Protein AF-A0AAP8HU81-F1 (afdb_monomer)

pLDDT: mean 92.96, std 4.16, range [72.44, 98.19]

Radius of gyration: 18.76 Å; Cα contacts (8 Å, |Δi|>4): 95; chains: 1; bounding box: 35×35×50 Å

Sequence (119 aa):
KLKQPLGQTVIVENRAGAGGNIGSEYVAAAKPDGYTILFGTSGPLAINVSLYKNQGYNPETSFAPIIRIGHLPNILVVNPSVPANNAQELIAYAKKNPDKLSYASSGNGASSHLAGILF

InterPro domains:
  IPR005064 Bordetella uptake gene [PF03401] (3-115)
  IPR005064 Bordetella uptake gene [PTHR42928] (2-119)
  IPR042100 Bordetella uptake gene, domain 1 [G3DSA:3.40.190.150] (2-72)

Structure (mmCIF, N/CA/C/O backbone):
data_AF-A0AAP8HU81-F1
#
_entry.id   AF-A0AAP8HU81-F1
#
loop_
_atom_site.group_PDB
_atom_site.id
_atom_site.type_symbol
_atom_site.label_atom_id
_atom_site.label_alt_id
_atom_site.label_comp_id
_atom_site.label_asym_id
_atom_site.label_entity_id
_atom_site.label_seq_id
_atom_site.pdbx_PDB_ins_code
_atom_site.Cartn_x
_atom_site.Cartn_y
_atom_site.Cartn_z
_atom_site.occupancy
_atom_site.B_iso_or_equiv
_atom_site.auth_seq_id
_atom_site.auth_comp_id
_atom_site.auth_asym_id
_atom_site.auth_atom_id
_atom_site.pdbx_PDB_model_num
ATOM 1 N N . LYS A 1 1 ? -0.857 -18.032 14.764 1.00 72.44 1 LYS A N 1
ATOM 2 C CA . LYS A 1 1 ? -2.340 -18.100 14.861 1.00 72.44 1 LYS A CA 1
ATOM 3 C C . LYS A 1 1 ? -2.781 -17.197 16.013 1.00 72.44 1 LYS A C 1
ATOM 5 O O . LYS A 1 1 ? -2.247 -17.387 17.092 1.00 72.44 1 LYS A O 1
ATOM 10 N N . LEU A 1 2 ? -3.695 -16.238 15.805 1.00 88.75 2 LEU A N 1
ATOM 11 C CA . LEU A 1 2 ? -4.091 -15.261 16.845 1.00 88.75 2 LEU A CA 1
ATOM 12 C C . LEU A 1 2 ? -5.170 -15.775 17.814 1.00 88.75 2 LEU A C 1
ATOM 14 O O . LEU A 1 2 ? -5.198 -15.370 18.968 1.00 88.75 2 LEU A O 1
ATOM 18 N N . LYS A 1 3 ? -6.015 -16.719 17.380 1.00 90.12 3 LYS A N 1
ATOM 19 C CA . LYS A 1 3 ? -7.121 -17.238 18.200 1.00 90.12 3 LYS A CA 1
ATOM 20 C C . LYS A 1 3 ? -6.678 -17.877 19.519 1.00 90.12 3 LYS A C 1
ATOM 22 O O . LYS A 1 3 ? -7.299 -17.656 20.545 1.00 90.12 3 LYS A O 1
ATOM 27 N N . GLN A 1 4 ? -5.622 -18.688 19.482 1.00 89.00 4 GLN A N 1
ATOM 28 C CA . GLN A 1 4 ? -5.105 -19.376 20.669 1.00 89.00 4 GLN A CA 1
ATOM 29 C C . GLN A 1 4 ? -4.581 -18.404 21.740 1.00 89.00 4 GLN A C 1
ATOM 31 O O . GLN A 1 4 ? -5.036 -18.518 22.871 1.00 89.00 4 GLN A O 1
ATOM 36 N N . PRO A 1 5 ? -3.691 -17.441 21.423 1.00 91.88 5 PRO A N 1
ATOM 37 C CA . PRO A 1 5 ? -3.196 -16.505 22.431 1.00 91.88 5 PRO A CA 1
ATOM 38 C C . PRO A 1 5 ? -4.249 -15.496 22.913 1.00 91.88 5 PRO A C 1
ATOM 40 O O . PRO A 1 5 ? -4.165 -15.055 24.050 1.00 91.88 5 PRO A O 1
ATOM 43 N N . LEU A 1 6 ? -5.235 -15.134 22.083 1.00 93.06 6 LEU A N 1
ATOM 44 C CA . LEU A 1 6 ? -6.265 -14.153 22.454 1.00 93.0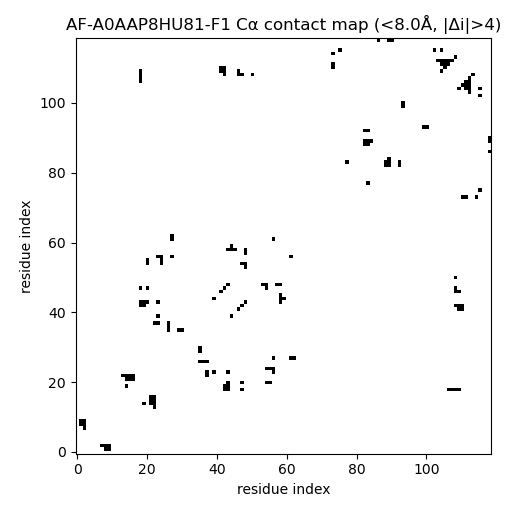6 6 LEU A CA 1
ATOM 45 C C . LEU A 1 6 ? -7.517 -14.777 23.087 1.00 93.06 6 LEU A C 1
ATOM 47 O O . LEU A 1 6 ? -8.366 -14.053 23.595 1.00 93.06 6 LEU A O 1
ATOM 51 N N . GLY A 1 7 ? -7.696 -16.098 22.990 1.00 94.44 7 GLY A N 1
ATOM 52 C CA . GLY A 1 7 ? -8.927 -16.780 23.409 1.00 94.44 7 GLY A CA 1
ATOM 53 C C . GLY A 1 7 ? -10.177 -16.392 22.601 1.00 94.44 7 GLY A C 1
ATOM 54 O O . GLY A 1 7 ? -11.269 -16.864 22.901 1.00 94.44 7 GLY A O 1
ATOM 55 N N . GLN A 1 8 ? -10.029 -15.557 21.569 1.00 94.25 8 GLN A N 1
ATOM 56 C CA . GLN A 1 8 ? -11.108 -14.978 20.770 1.00 94.25 8 GLN A CA 1
ATOM 57 C C . GLN A 1 8 ? -10.860 -15.195 19.277 1.00 94.25 8 GLN A C 1
ATOM 59 O O . GLN A 1 8 ? -9.720 -15.282 18.816 1.00 94.25 8 GLN A O 1
ATOM 64 N N . THR A 1 9 ? -11.932 -15.297 18.494 1.00 95.31 9 THR A N 1
ATOM 65 C CA . THR A 1 9 ? -11.809 -15.397 17.034 1.00 95.31 9 THR A CA 1
ATOM 66 C C . THR A 1 9 ? -11.435 -14.035 16.459 1.00 95.31 9 THR A C 1
ATOM 68 O O . THR A 1 9 ? -12.121 -13.052 16.701 1.00 95.31 9 THR A O 1
ATOM 71 N N . VAL A 1 10 ? -10.374 -13.995 15.652 1.00 95.75 10 VAL A N 1
ATOM 72 C CA . VAL A 1 10 ? -10.021 -12.823 14.843 1.00 95.75 10 VAL A CA 1
ATOM 73 C C . VAL A 1 10 ? -10.565 -13.043 13.437 1.00 95.75 10 VAL A C 1
ATOM 75 O O . VAL A 1 10 ? -10.173 -14.006 12.774 1.00 95.75 10 VAL A O 1
ATOM 78 N N . ILE A 1 11 ? -11.481 -12.178 13.006 1.00 96.25 11 ILE A N 1
ATOM 79 C CA . ILE A 1 11 ? -12.083 -12.212 11.670 1.00 96.25 11 ILE A CA 1
ATOM 80 C C . ILE A 1 11 ? -11.324 -11.230 10.780 1.00 96.25 11 ILE A C 1
ATOM 82 O O . ILE A 1 11 ? -11.082 -10.092 11.172 1.00 96.25 11 ILE A O 1
ATOM 86 N N . VAL A 1 12 ? -10.944 -11.679 9.584 1.00 96.62 12 VAL A N 1
ATOM 87 C CA . VAL A 1 12 ? -10.352 -10.810 8.564 1.00 96.62 12 VAL A CA 1
ATOM 88 C C . VAL A 1 12 ? -11.468 -10.311 7.660 1.00 96.62 12 VAL A C 1
ATOM 90 O O . VAL A 1 12 ? -12.147 -11.112 7.023 1.00 96.62 12 VAL A O 1
ATOM 93 N N . GLU A 1 13 ? -11.640 -8.994 7.600 1.00 97.75 13 GLU A N 1
ATOM 94 C CA . GLU A 1 13 ? -12.560 -8.338 6.675 1.00 97.75 13 GLU A CA 1
ATOM 95 C C . GLU A 1 13 ? -11.766 -7.515 5.652 1.00 97.75 13 GLU A C 1
ATOM 97 O O . GLU A 1 13 ? -11.065 -6.563 5.998 1.00 97.75 13 GLU A O 1
ATOM 102 N N . ASN A 1 14 ? -11.867 -7.876 4.373 1.00 97.06 14 ASN A N 1
ATOM 103 C CA . ASN A 1 14 ? -11.201 -7.154 3.293 1.00 97.06 14 ASN A CA 1
ATOM 104 C C . ASN A 1 14 ? -12.080 -5.995 2.795 1.00 97.06 14 ASN A C 1
ATOM 106 O O . ASN A 1 14 ? -13.015 -6.203 2.027 1.00 97.06 14 ASN A O 1
ATOM 110 N N . ARG A 1 15 ? -11.741 -4.762 3.188 1.00 96.44 15 ARG A N 1
ATOM 111 C CA . ARG A 1 15 ? -12.388 -3.523 2.713 1.00 96.44 15 ARG A CA 1
ATOM 112 C C . ARG A 1 15 ? -11.495 -2.802 1.697 1.00 96.44 15 ARG A C 1
ATOM 114 O O . ARG A 1 15 ? -10.623 -2.021 2.070 1.00 96.44 15 ARG A O 1
ATOM 121 N N . ALA A 1 16 ? -11.671 -3.112 0.413 1.00 92.81 16 ALA A N 1
ATOM 122 C CA . ALA A 1 16 ? -10.835 -2.592 -0.673 1.00 92.81 16 ALA A CA 1
ATOM 123 C C . ALA A 1 16 ? -11.314 -1.230 -1.218 1.00 92.81 16 ALA A C 1
ATOM 125 O O . ALA A 1 16 ? -12.477 -0.867 -1.076 1.00 92.81 16 ALA A O 1
ATOM 126 N N . GLY A 1 17 ? -10.415 -0.515 -1.907 1.00 91.50 17 GLY A N 1
ATOM 127 C CA . GLY A 1 17 ? -10.718 0.710 -2.660 1.00 91.50 17 GLY A CA 1
ATOM 128 C C . GLY A 1 17 ? -9.900 1.932 -2.227 1.00 91.50 17 GLY A C 1
ATOM 129 O O . GLY A 1 17 ? -9.339 1.964 -1.133 1.00 91.50 17 GLY A O 1
ATOM 130 N N . ALA A 1 18 ? -9.796 2.920 -3.125 1.00 92.12 18 ALA A N 1
ATOM 131 C CA . ALA A 1 18 ? -9.089 4.195 -2.923 1.00 92.12 18 ALA A CA 1
ATOM 132 C C . ALA A 1 18 ? -7.673 4.051 -2.320 1.00 92.12 18 ALA A C 1
ATOM 134 O O . ALA A 1 18 ? -7.338 4.697 -1.330 1.00 92.12 18 ALA A O 1
ATOM 135 N N . GLY A 1 19 ? -6.856 3.135 -2.853 1.00 88.62 19 GLY A N 1
ATOM 136 C CA . GLY A 1 19 ? -5.498 2.898 -2.341 1.00 88.62 19 GLY A CA 1
ATOM 137 C C . GLY A 1 19 ? -5.450 2.414 -0.883 1.00 88.62 19 GLY A C 1
ATOM 138 O O . GLY A 1 19 ? -4.440 2.614 -0.213 1.00 88.62 19 GLY A O 1
ATOM 139 N N . GLY A 1 20 ? -6.542 1.823 -0.383 1.00 92.44 20 GLY A N 1
ATOM 140 C CA . GLY A 1 20 ? -6.704 1.365 0.998 1.00 92.44 20 GLY A CA 1
ATOM 141 C C . GLY A 1 20 ? -7.386 2.372 1.930 1.00 92.44 20 GLY A C 1
ATOM 142 O O . GLY A 1 20 ? -7.658 2.025 3.077 1.00 92.44 20 GLY A O 1
ATOM 143 N N . ASN A 1 21 ? -7.715 3.581 1.457 1.00 94.50 21 ASN A N 1
ATOM 144 C CA . ASN A 1 21 ? -8.318 4.615 2.304 1.00 94.50 21 ASN A CA 1
ATOM 145 C C . ASN A 1 21 ? -9.680 4.210 2.874 1.00 94.50 21 ASN A C 1
ATOM 147 O O . ASN A 1 21 ? -9.927 4.492 4.036 1.00 94.50 21 ASN A O 1
ATOM 151 N N . ILE A 1 22 ? -10.516 3.487 2.119 1.00 95.88 22 ILE A N 1
ATOM 152 C CA . ILE A 1 22 ? -11.846 3.053 2.593 1.00 95.88 22 ILE A CA 1
ATOM 153 C C . ILE A 1 22 ? -11.730 2.182 3.854 1.00 95.88 22 ILE A C 1
ATOM 155 O O . ILE A 1 22 ? -12.469 2.365 4.819 1.00 95.88 22 ILE A O 1
ATOM 159 N N . GLY A 1 23 ? -10.791 1.231 3.860 1.00 96.88 23 GLY A N 1
ATOM 160 C CA . GLY A 1 23 ? -10.541 0.385 5.025 1.00 96.88 23 GLY A CA 1
ATOM 161 C C . GLY A 1 23 ? -9.961 1.175 6.198 1.00 96.88 23 GLY A C 1
ATOM 162 O O . GLY A 1 23 ? -10.395 0.992 7.331 1.00 96.88 23 GLY A O 1
ATOM 163 N N . SER A 1 24 ? -9.017 2.078 5.931 1.00 97.38 24 SER A N 1
ATOM 164 C CA . SER A 1 24 ? -8.396 2.906 6.968 1.00 97.38 24 SER A CA 1
ATOM 165 C C . SER A 1 24 ? -9.367 3.893 7.611 1.00 97.38 24 SER A C 1
ATOM 167 O O . SER A 1 24 ? -9.391 3.992 8.832 1.00 97.38 24 SER A O 1
ATOM 169 N N . GLU A 1 25 ? -10.194 4.579 6.821 1.00 97.69 25 GLU A N 1
ATOM 170 C CA . GLU A 1 25 ? -11.229 5.499 7.305 1.00 97.69 25 GLU A CA 1
ATOM 171 C C . GLU A 1 25 ? -12.250 4.766 8.181 1.00 97.69 25 GLU A C 1
ATOM 173 O O . GLU A 1 25 ? -12.577 5.228 9.273 1.00 97.69 25 GLU A O 1
ATOM 178 N N . TYR A 1 26 ? -12.680 3.572 7.759 1.00 98.19 26 TYR A N 1
ATOM 179 C CA . TYR A 1 26 ? -13.562 2.728 8.563 1.00 98.19 26 TYR A CA 1
ATOM 180 C C . TYR A 1 26 ? -12.964 2.409 9.942 1.00 98.19 26 TYR A C 1
ATOM 182 O O . TYR A 1 26 ? -13.659 2.520 10.951 1.00 98.19 26 TYR A O 1
ATOM 190 N N . VAL A 1 27 ? -11.678 2.038 10.007 1.00 98.19 27 VAL A N 1
ATOM 191 C CA . VAL A 1 27 ? -11.020 1.751 11.292 1.00 98.19 27 VAL A CA 1
ATOM 192 C C . VAL A 1 27 ? -10.790 3.027 12.105 1.00 98.19 27 VAL A C 1
ATOM 194 O O . VAL A 1 27 ? -10.963 3.001 13.319 1.00 98.19 27 VAL A O 1
ATOM 197 N N . ALA A 1 28 ? -10.450 4.146 11.461 1.00 98.00 28 ALA A N 1
ATOM 198 C CA . ALA A 1 28 ? -10.265 5.435 12.128 1.00 98.00 28 ALA A CA 1
ATOM 199 C C . ALA A 1 28 ? -11.553 5.935 12.807 1.00 98.00 28 ALA A C 1
ATOM 201 O O . ALA A 1 28 ? -11.488 6.586 13.847 1.00 98.00 28 ALA A O 1
ATOM 202 N N . ALA A 1 29 ? -12.718 5.615 12.236 1.00 97.44 29 ALA A N 1
ATOM 203 C CA . ALA A 1 29 ? -14.029 5.946 12.792 1.00 97.44 29 ALA A CA 1
ATOM 204 C C . ALA A 1 29 ? -14.560 4.911 13.807 1.00 97.44 29 ALA A C 1
ATOM 206 O O . ALA A 1 29 ? -15.625 5.115 14.395 1.00 97.44 29 ALA A O 1
ATOM 207 N N . ALA A 1 30 ? -13.863 3.788 14.007 1.00 98.19 30 ALA A N 1
ATOM 208 C CA . ALA A 1 30 ? -14.299 2.742 14.923 1.00 98.19 30 ALA A CA 1
ATOM 209 C C . ALA A 1 30 ? -14.161 3.171 16.392 1.00 98.19 30 ALA A C 1
ATOM 211 O O . ALA A 1 30 ? -13.401 4.073 16.748 1.00 98.19 30 ALA A O 1
ATOM 212 N N . LYS A 1 31 ? -14.886 2.484 17.282 1.00 98.00 31 LYS A N 1
ATOM 213 C CA . LYS A 1 31 ? -14.701 2.667 18.726 1.00 98.00 31 LYS A CA 1
ATOM 214 C C . LYS A 1 31 ? -13.265 2.266 19.106 1.00 98.00 31 LYS A C 1
ATOM 216 O O . LYS A 1 31 ? -12.818 1.200 18.684 1.00 98.00 31 LYS A O 1
ATOM 221 N N . PRO A 1 32 ? -12.551 3.053 19.931 1.00 96.81 32 PRO A N 1
ATOM 222 C CA . PRO A 1 32 ? -11.192 2.730 20.365 1.00 96.81 32 PRO A CA 1
ATOM 223 C C . PRO A 1 32 ? -11.193 1.683 21.498 1.00 96.81 32 PRO A C 1
ATOM 225 O O . PRO A 1 32 ? -10.621 1.899 22.562 1.00 96.81 32 PRO A O 1
ATOM 228 N N . ASP A 1 33 ? -11.874 0.554 21.290 1.00 96.94 33 ASP A N 1
ATOM 229 C CA . ASP A 1 33 ? -12.057 -0.531 22.269 1.00 96.94 33 ASP A CA 1
ATOM 230 C C . ASP A 1 33 ? -11.174 -1.765 21.995 1.00 96.94 33 ASP A C 1
ATOM 232 O O . ASP A 1 33 ? -11.213 -2.743 22.739 1.00 96.94 33 ASP A O 1
ATOM 236 N N . GLY A 1 34 ? -10.358 -1.714 20.937 1.00 94.94 34 GLY A N 1
ATOM 237 C CA . GLY A 1 34 ? -9.411 -2.767 20.564 1.00 94.94 34 GLY A CA 1
ATOM 238 C C . GLY A 1 34 ? -9.997 -3.910 19.729 1.00 94.94 34 GLY A C 1
ATOM 239 O O . GLY A 1 34 ? -9.241 -4.797 19.331 1.00 94.94 34 GLY A O 1
ATOM 240 N N . TYR A 1 35 ? -11.297 -3.899 19.411 1.00 96.50 35 TYR A N 1
ATOM 241 C CA . TYR A 1 35 ? -11.927 -4.956 18.602 1.00 96.50 35 TYR A CA 1
ATOM 242 C C . TYR A 1 35 ? -11.843 -4.717 17.093 1.00 96.50 35 TYR A C 1
ATOM 244 O O . TYR A 1 35 ? -12.046 -5.645 16.309 1.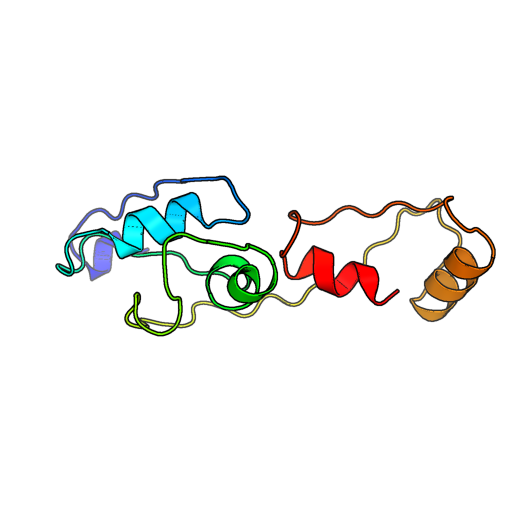00 96.50 35 TYR A O 1
ATOM 252 N N . THR A 1 36 ? -11.514 -3.493 16.678 1.00 97.75 36 THR A N 1
ATOM 253 C CA . THR A 1 36 ? -11.280 -3.143 15.274 1.00 97.75 36 THR A CA 1
ATOM 254 C C . THR A 1 36 ? -9.830 -2.716 15.100 1.00 97.75 36 THR A C 1
ATOM 256 O O . THR A 1 36 ? -9.387 -1.740 15.698 1.00 97.75 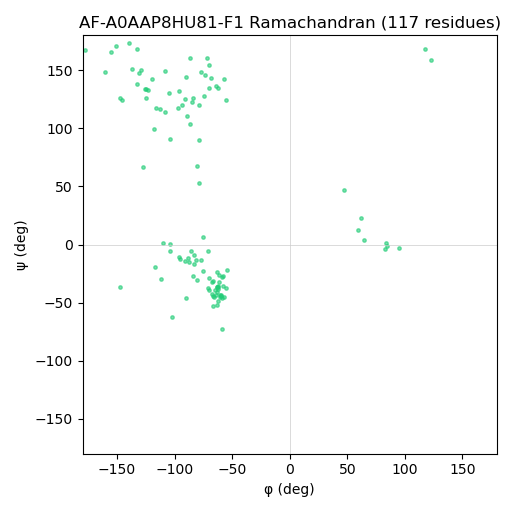36 THR A O 1
ATOM 259 N N . ILE A 1 37 ? -9.077 -3.462 14.290 1.00 96.62 37 ILE A N 1
ATOM 260 C CA . ILE A 1 37 ? -7.646 -3.233 14.069 1.00 96.62 37 ILE A CA 1
ATOM 261 C C . ILE A 1 37 ? -7.394 -3.095 12.571 1.00 96.62 37 ILE A C 1
ATOM 263 O O . ILE A 1 37 ? -7.864 -3.906 11.772 1.00 96.62 37 ILE A O 1
ATOM 267 N N . LEU A 1 38 ? -6.611 -2.086 12.196 1.00 97.56 38 LEU A N 1
ATOM 268 C CA . LEU A 1 38 ? -6.180 -1.882 10.821 1.00 97.56 38 LEU A CA 1
ATOM 269 C C . LEU A 1 38 ? -4.941 -2.730 10.522 1.00 97.56 38 LEU A C 1
ATOM 271 O O . LEU A 1 38 ? -3.907 -2.597 11.178 1.00 97.56 38 LEU A O 1
ATOM 275 N N . PHE A 1 39 ? -5.005 -3.534 9.461 1.00 95.38 39 PHE A N 1
ATOM 276 C CA . PHE A 1 39 ? -3.801 -4.064 8.826 1.00 95.38 39 PHE A CA 1
ATOM 277 C C . PHE A 1 39 ? -3.185 -2.971 7.941 1.00 95.38 39 PHE A C 1
ATOM 279 O O . PHE A 1 39 ? -3.543 -2.806 6.774 1.00 95.38 39 PHE A O 1
ATOM 286 N N . GLY A 1 40 ? -2.299 -2.172 8.533 1.00 92.62 40 GLY A N 1
ATOM 287 C CA . GLY A 1 40 ? -1.691 -1.018 7.878 1.00 92.62 40 GLY A CA 1
ATOM 288 C C . GLY A 1 40 ? -0.642 -1.383 6.824 1.00 92.62 40 GLY A C 1
ATOM 289 O O . GLY A 1 40 ? 0.124 -2.332 6.986 1.00 92.62 40 GLY A O 1
ATOM 290 N N . THR A 1 41 ? -0.565 -0.585 5.758 1.00 90.62 41 THR A N 1
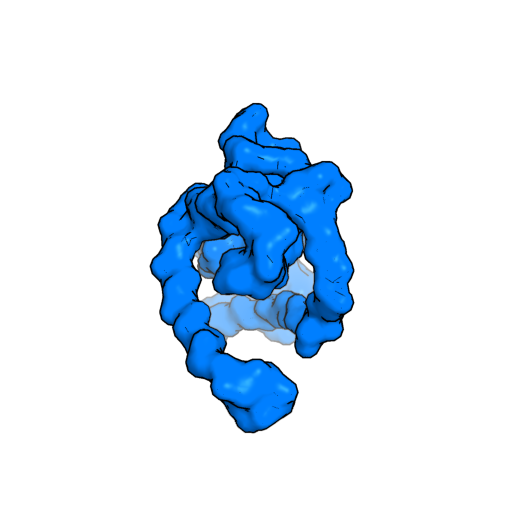ATOM 291 C CA . THR A 1 41 ? 0.496 -0.658 4.737 1.00 90.62 41 THR A CA 1
ATOM 292 C C . THR A 1 41 ? 1.042 0.741 4.440 1.00 90.62 41 THR A C 1
ATOM 294 O O . THR A 1 41 ? 0.451 1.740 4.852 1.00 90.62 41 THR A O 1
ATOM 297 N N . SER A 1 42 ? 2.165 0.836 3.718 1.00 90.00 42 SER A N 1
ATOM 298 C CA . SER A 1 42 ? 2.799 2.124 3.385 1.00 90.00 42 SER A CA 1
ATOM 299 C C . SER A 1 42 ? 1.892 3.076 2.600 1.00 90.00 42 SER A C 1
ATOM 301 O O . SER A 1 42 ? 2.050 4.284 2.730 1.00 90.00 42 SER A O 1
ATOM 303 N N . GLY A 1 43 ? 0.943 2.550 1.814 1.00 90.88 43 GLY A N 1
ATOM 304 C CA . GLY A 1 43 ? -0.019 3.362 1.063 1.00 90.88 43 GLY A CA 1
ATOM 305 C C . GLY A 1 43 ? -0.847 4.250 2.001 1.00 90.88 43 GLY A C 1
ATOM 306 O O . GLY A 1 43 ? -0.581 5.449 2.084 1.00 90.88 43 GLY A O 1
ATOM 307 N N . PRO A 1 44 ? -1.782 3.675 2.775 1.00 92.62 44 PRO A N 1
ATOM 308 C CA . PRO A 1 44 ? -2.621 4.429 3.702 1.00 92.62 44 PRO A CA 1
ATOM 309 C C . PRO A 1 44 ? -1.861 5.156 4.822 1.00 92.62 44 PRO A C 1
ATOM 311 O O . PRO A 1 44 ? -2.243 6.250 5.220 1.00 92.62 44 PRO A O 1
ATOM 314 N N . LEU A 1 45 ? -0.779 4.571 5.348 1.00 94.12 45 LEU A N 1
ATOM 315 C CA . LEU A 1 45 ? -0.115 5.123 6.537 1.00 94.12 45 LEU A CA 1
ATOM 316 C C . LEU A 1 45 ? 0.966 6.172 6.246 1.00 94.12 45 LEU A C 1
ATOM 318 O O . LEU A 1 45 ? 1.431 6.807 7.185 1.00 94.12 45 LEU A O 1
ATOM 322 N N . ALA A 1 46 ? 1.397 6.348 4.994 1.00 92.19 46 ALA A N 1
ATOM 323 C CA . ALA A 1 46 ? 2.486 7.281 4.685 1.00 92.19 46 ALA A CA 1
ATOM 324 C C . ALA A 1 46 ? 2.374 7.960 3.316 1.00 92.19 46 ALA A C 1
ATOM 326 O O . ALA A 1 46 ? 2.738 9.122 3.182 1.00 92.19 46 ALA A O 1
ATOM 327 N N . ILE A 1 47 ? 1.894 7.259 2.286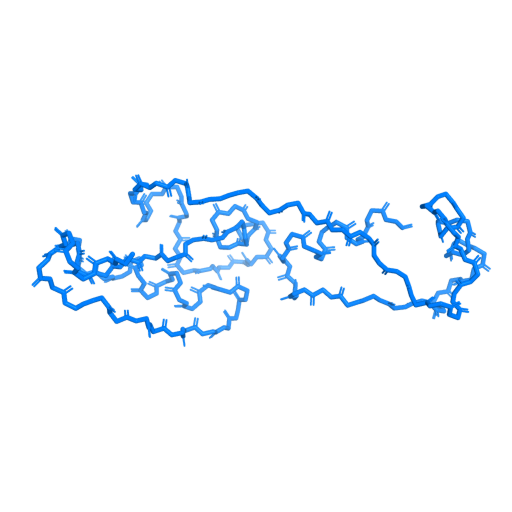 1.00 92.50 47 ILE A N 1
ATOM 328 C CA . ILE A 1 47 ? 1.935 7.771 0.910 1.00 92.50 47 ILE A CA 1
ATOM 329 C C . ILE A 1 47 ? 0.670 8.571 0.573 1.00 92.50 47 ILE A C 1
ATOM 331 O O . ILE A 1 47 ? 0.758 9.669 0.020 1.00 92.50 47 ILE A O 1
ATOM 335 N N . ASN A 1 48 ? -0.511 8.052 0.912 1.00 92.69 48 ASN A N 1
ATOM 336 C CA . ASN A 1 48 ? -1.789 8.587 0.436 1.00 92.69 48 ASN A CA 1
ATOM 337 C C . ASN A 1 48 ? -2.052 10.036 0.873 1.00 92.69 48 ASN A C 1
ATOM 339 O O . ASN A 1 48 ? -2.697 10.764 0.120 1.00 92.69 48 ASN A O 1
ATOM 343 N N . VAL A 1 49 ? -1.469 10.485 1.991 1.00 92.69 49 VAL A N 1
ATOM 344 C CA . VAL A 1 49 ? -1.539 11.882 2.461 1.00 92.69 49 VAL A CA 1
ATOM 345 C C . VAL A 1 49 ? -0.995 12.883 1.433 1.00 92.69 49 VAL A C 1
ATOM 347 O O . VAL A 1 49 ? -1.429 14.028 1.391 1.00 92.69 49 VAL A O 1
ATOM 350 N N . SER A 1 50 ? -0.074 12.442 0.571 1.00 91.00 50 SER A N 1
ATOM 351 C CA . SER A 1 50 ? 0.510 13.256 -0.504 1.00 91.00 50 SER A CA 1
ATOM 352 C C . SER A 1 50 ? -0.165 13.072 -1.868 1.00 91.00 50 SER A C 1
ATOM 354 O O . SER A 1 50 ? 0.100 13.843 -2.787 1.00 91.00 50 SER A O 1
ATOM 356 N N . LEU A 1 51 ? -1.033 12.066 -2.019 1.00 89.94 51 LEU A N 1
ATOM 357 C CA . LEU A 1 51 ? -1.640 11.702 -3.307 1.00 89.94 51 LEU A CA 1
ATOM 358 C C . LEU A 1 51 ? -3.144 11.968 -3.381 1.00 89.94 51 LEU A C 1
ATOM 360 O O . LEU A 1 51 ? -3.670 12.234 -4.461 1.00 89.94 51 LEU A O 1
ATOM 364 N N . TYR A 1 52 ? -3.849 11.891 -2.255 1.00 90.38 52 TYR A N 1
ATOM 365 C CA . TYR A 1 52 ? -5.286 12.126 -2.178 1.00 90.38 52 TYR A CA 1
ATOM 366 C C . TYR A 1 52 ? -5.547 13.487 -1.542 1.00 90.38 52 TYR A C 1
ATOM 368 O O . TYR A 1 52 ? -5.055 13.775 -0.457 1.00 90.38 52 TYR A O 1
ATOM 376 N N . LYS A 1 53 ? -6.387 14.311 -2.184 1.00 91.75 53 LYS A N 1
ATOM 377 C CA . LYS A 1 53 ? -6.808 15.612 -1.627 1.00 91.75 53 LYS A CA 1
ATOM 378 C C . LYS A 1 53 ? -7.480 15.472 -0.259 1.00 91.75 53 LYS A C 1
ATOM 380 O O . LYS A 1 53 ? -7.349 16.347 0.586 1.00 91.75 53 LYS A O 1
ATOM 385 N N . ASN A 1 54 ? -8.231 14.390 -0.075 1.00 90.38 54 ASN A N 1
ATOM 386 C CA . ASN A 1 54 ? -8.833 14.002 1.189 1.00 90.38 54 ASN A CA 1
ATOM 387 C C . ASN A 1 54 ? -8.882 12.472 1.245 1.00 90.38 54 ASN A C 1
ATOM 389 O O . ASN A 1 54 ? -9.403 11.842 0.325 1.00 90.38 54 ASN A O 1
ATOM 393 N N . GLN A 1 55 ? -8.327 11.893 2.305 1.00 91.25 55 GLN A N 1
ATOM 394 C CA . GLN A 1 55 ? -8.307 10.447 2.534 1.00 91.25 55 GLN A CA 1
ATOM 395 C C . GLN A 1 55 ? -9.211 9.997 3.691 1.00 91.25 55 GLN A C 1
ATOM 397 O O . GLN A 1 55 ? -9.240 8.808 3.980 1.00 91.25 55 GLN A O 1
ATOM 402 N N . GLY A 1 56 ? -9.930 10.919 4.346 1.00 94.88 56 GLY A N 1
ATOM 403 C CA . GLY A 1 56 ? -10.898 10.608 5.410 1.00 94.88 56 GLY A CA 1
ATOM 404 C C . GLY A 1 56 ? -10.302 10.400 6.809 1.00 94.88 56 GLY A C 1
ATOM 405 O O . GLY A 1 56 ? -11.040 10.226 7.770 1.00 94.88 56 GLY A O 1
ATOM 406 N N . TYR A 1 57 ? -8.976 10.440 6.958 1.00 96.81 57 TYR A N 1
ATOM 407 C CA . TYR A 1 57 ? -8.282 10.275 8.242 1.00 96.81 57 TYR A CA 1
ATOM 408 C C . TYR A 1 57 ? -6.903 10.952 8.227 1.00 96.81 57 TY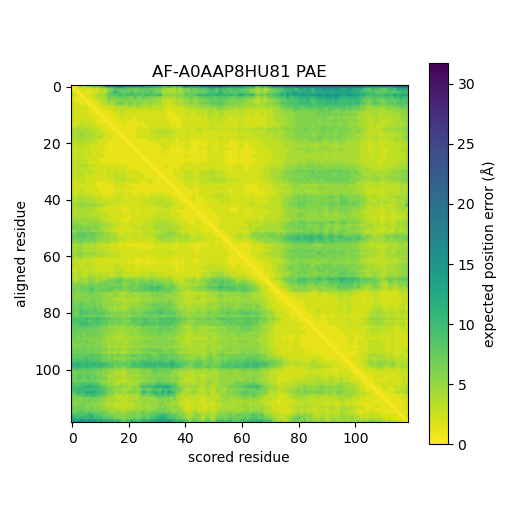R A C 1
ATOM 410 O O . TYR A 1 57 ? -6.356 11.277 7.165 1.00 96.81 57 TYR A O 1
ATOM 418 N N . ASN A 1 58 ? -6.317 11.131 9.412 1.00 96.12 58 ASN A N 1
ATOM 419 C CA . ASN A 1 58 ? -4.933 11.567 9.573 1.00 96.12 58 ASN A CA 1
ATOM 420 C C . ASN A 1 58 ? -4.090 10.375 10.069 1.00 96.12 58 ASN A C 1
ATOM 422 O O . ASN A 1 58 ? -4.303 9.917 11.188 1.00 96.12 58 ASN A O 1
ATOM 426 N N . PRO A 1 59 ? -3.132 9.851 9.283 1.00 94.94 59 PRO A N 1
ATOM 427 C CA . PRO A 1 59 ? -2.389 8.647 9.653 1.00 94.94 59 PRO A CA 1
ATOM 428 C C . PRO A 1 59 ? -1.541 8.811 10.921 1.00 94.94 59 PRO A C 1
ATOM 430 O O . PRO A 1 59 ? -1.263 7.810 11.576 1.00 94.94 59 PRO A O 1
ATOM 433 N N . GLU A 1 60 ? -1.156 10.038 11.286 1.00 94.12 60 GLU A N 1
ATOM 434 C CA . GLU A 1 60 ? -0.348 10.315 12.479 1.00 94.12 60 GLU A CA 1
ATOM 435 C C . GLU A 1 60 ? -1.180 10.349 13.765 1.00 94.12 60 GLU A C 1
ATOM 437 O O . GLU A 1 60 ? -0.673 10.009 14.831 1.00 94.12 60 GLU A O 1
ATOM 442 N N . THR A 1 61 ? -2.452 10.756 13.683 1.00 96.19 61 THR A N 1
ATOM 443 C CA . THR A 1 61 ? -3.291 10.989 14.873 1.00 96.19 61 THR A CA 1
ATOM 444 C C . THR A 1 61 ? -4.508 10.074 14.974 1.00 96.19 61 THR A C 1
ATOM 446 O O . THR A 1 61 ? -5.045 9.905 16.066 1.00 96.19 61 THR A O 1
ATOM 449 N N . SER A 1 62 ? -4.947 9.455 13.876 1.00 97.25 62 SER A N 1
ATOM 450 C CA . SER A 1 62 ? -6.114 8.563 13.853 1.00 97.25 62 SER A CA 1
ATOM 451 C C . SER A 1 62 ? -5.814 7.136 14.323 1.00 97.25 62 SER A C 1
ATOM 453 O O . SER A 1 62 ? -6.751 6.382 14.568 1.00 97.25 62 SER A O 1
ATOM 455 N N . PHE A 1 63 ? -4.542 6.740 14.449 1.00 97.44 63 PHE A N 1
ATOM 456 C CA . PHE A 1 63 ? -4.169 5.364 14.787 1.00 97.44 63 PHE A CA 1
ATOM 457 C C . PHE A 1 63 ? -3.121 5.294 15.895 1.00 97.44 63 PHE A C 1
ATOM 459 O O . PHE A 1 63 ? -2.120 6.005 15.872 1.00 97.44 63 PHE A O 1
ATOM 466 N N . ALA A 1 64 ? -3.312 4.354 16.822 1.00 97.12 64 ALA A N 1
ATOM 467 C CA . ALA A 1 64 ? -2.282 3.950 17.771 1.00 97.12 64 ALA A CA 1
ATOM 468 C C . ALA A 1 64 ? -1.472 2.771 17.188 1.00 97.12 64 ALA A C 1
ATOM 470 O O . ALA A 1 64 ? -2.066 1.753 16.814 1.00 97.12 64 ALA A O 1
ATOM 471 N N . PRO A 1 65 ? -0.132 2.863 17.092 1.00 95.25 65 PRO A N 1
ATOM 472 C CA . PRO A 1 65 ? 0.685 1.777 16.561 1.00 95.25 65 PRO A CA 1
ATOM 473 C C . PRO A 1 65 ? 0.714 0.581 17.523 1.00 95.25 65 PRO A C 1
ATOM 475 O O . PRO A 1 65 ? 0.934 0.744 18.719 1.00 95.25 65 PRO A O 1
ATOM 478 N N . ILE A 1 66 ? 0.535 -0.632 16.986 1.00 95.44 66 ILE A N 1
ATOM 479 C CA . ILE A 1 66 ? 0.593 -1.885 17.762 1.00 95.44 66 ILE A CA 1
ATOM 480 C C . ILE A 1 66 ? 1.932 -2.594 17.539 1.00 95.44 66 ILE A C 1
ATOM 482 O O . ILE A 1 66 ? 2.703 -2.794 18.472 1.00 95.44 66 ILE A O 1
ATOM 486 N N . ILE A 1 67 ? 2.216 -3.004 16.297 1.00 94.44 67 ILE A N 1
ATOM 487 C CA . ILE A 1 67 ? 3.428 -3.753 15.947 1.00 94.44 67 ILE A CA 1
ATOM 488 C C . ILE A 1 67 ? 3.726 -3.666 14.445 1.00 94.44 67 ILE A C 1
ATOM 490 O O . ILE A 1 67 ? 2.812 -3.638 13.620 1.00 94.44 67 ILE A O 1
ATOM 494 N N . ARG A 1 68 ? 5.013 -3.695 14.072 1.00 92.75 68 ARG A N 1
ATOM 495 C CA . ARG A 1 68 ? 5.445 -3.923 12.685 1.00 92.75 68 ARG A CA 1
ATOM 496 C C . ARG A 1 68 ? 5.610 -5.420 12.433 1.00 92.75 68 ARG A C 1
ATOM 498 O O . ARG A 1 68 ? 6.540 -6.036 12.939 1.00 92.75 68 ARG A O 1
ATOM 505 N N . ILE A 1 69 ? 4.731 -5.986 11.615 1.00 91.12 69 ILE A N 1
ATOM 506 C CA . ILE A 1 69 ? 4.687 -7.432 11.335 1.00 91.12 69 ILE A CA 1
ATOM 507 C C . ILE A 1 69 ? 5.675 -7.904 10.259 1.00 91.12 69 ILE A C 1
ATOM 509 O O . ILE A 1 69 ? 5.937 -9.098 10.159 1.00 91.12 69 ILE A O 1
ATOM 513 N N . GLY A 1 70 ? 6.220 -6.998 9.442 1.00 89.19 70 GLY A N 1
ATOM 514 C CA . GLY A 1 70 ? 7.140 -7.370 8.371 1.00 89.19 70 GLY A CA 1
ATOM 515 C C . GLY A 1 70 ? 7.681 -6.183 7.581 1.00 89.19 70 GLY A C 1
ATOM 516 O O . GLY A 1 70 ? 7.192 -5.059 7.693 1.00 89.19 70 GLY A O 1
ATOM 517 N N . HIS A 1 71 ? 8.710 -6.460 6.783 1.00 86.38 71 HIS A N 1
ATOM 518 C CA . HIS A 1 71 ? 9.261 -5.560 5.776 1.00 86.38 71 HIS A CA 1
ATOM 519 C C . HIS A 1 71 ? 9.255 -6.293 4.433 1.00 86.38 71 HIS A C 1
ATOM 521 O O . HIS A 1 71 ? 9.762 -7.409 4.341 1.00 86.38 71 HIS A O 1
ATOM 527 N N . LEU A 1 72 ? 8.643 -5.683 3.421 1.00 84.88 72 LEU A N 1
ATOM 528 C CA . LEU A 1 72 ? 8.439 -6.276 2.101 1.00 84.88 72 LEU A CA 1
ATOM 529 C C . LEU A 1 72 ? 9.188 -5.422 1.070 1.00 84.88 72 LEU A C 1
ATOM 531 O O . LEU A 1 72 ? 8.678 -4.362 0.699 1.00 84.88 72 LEU A O 1
ATOM 535 N N . PRO A 1 73 ? 10.398 -5.823 0.641 1.00 87.88 73 PRO A N 1
ATOM 536 C CA . PRO A 1 73 ? 11.095 -5.114 -0.421 1.00 87.88 73 PRO A CA 1
ATOM 537 C C . PRO A 1 73 ? 10.356 -5.301 -1.751 1.00 87.88 73 PRO A C 1
ATOM 539 O O . PRO A 1 73 ? 9.832 -6.377 -2.041 1.00 87.88 73 PRO A O 1
ATOM 542 N N . ASN A 1 74 ? 10.339 -4.255 -2.575 1.00 90.94 74 ASN A N 1
ATOM 543 C CA . ASN A 1 74 ? 9.883 -4.372 -3.957 1.00 90.94 74 ASN A CA 1
ATOM 544 C C . ASN A 1 74 ? 10.970 -5.028 -4.813 1.00 90.94 74 ASN A C 1
ATOM 546 O O . ASN A 1 74 ? 12.161 -4.825 -4.577 1.00 90.94 74 ASN A O 1
ATOM 550 N N . ILE A 1 75 ? 10.551 -5.769 -5.837 1.00 92.50 75 ILE A N 1
ATOM 551 C CA . ILE A 1 75 ? 11.447 -6.413 -6.798 1.00 92.50 75 ILE A CA 1
ATOM 552 C C . ILE A 1 75 ? 11.066 -5.934 -8.198 1.00 92.50 75 ILE A C 1
ATOM 554 O O . ILE A 1 75 ? 9.887 -5.925 -8.553 1.00 92.50 75 ILE A O 1
ATOM 558 N N . LEU A 1 76 ? 12.068 -5.543 -8.986 1.00 93.06 76 LEU A N 1
ATOM 559 C CA . LEU A 1 76 ? 11.904 -5.266 -10.408 1.00 93.06 76 LEU A CA 1
ATOM 560 C C . LEU A 1 76 ? 11.881 -6.594 -11.170 1.00 93.06 76 LEU A C 1
ATOM 562 O O . LEU A 1 76 ? 12.851 -7.348 -11.135 1.00 93.06 76 LEU A O 1
ATOM 566 N N . VAL A 1 77 ? 10.782 -6.861 -11.869 1.00 93.88 77 VAL A N 1
ATOM 567 C CA . VAL A 1 77 ? 10.620 -8.038 -12.726 1.00 93.88 77 VAL A CA 1
ATOM 568 C C . VAL A 1 77 ? 10.232 -7.564 -14.116 1.00 93.88 77 VAL A C 1
ATOM 570 O O . VAL A 1 77 ? 9.361 -6.708 -14.266 1.00 93.88 77 VAL A O 1
ATOM 573 N N . VAL A 1 78 ? 10.885 -8.122 -15.128 1.00 94.19 78 VAL A N 1
ATOM 574 C CA . VAL A 1 78 ? 10.720 -7.730 -16.527 1.00 94.19 78 VAL A CA 1
ATOM 575 C C . VAL A 1 78 ? 10.222 -8.935 -17.325 1.00 94.19 78 VAL A C 1
ATOM 577 O O . VAL A 1 78 ? 10.611 -10.071 -17.056 1.00 94.19 78 VAL A O 1
ATOM 580 N N . ASN A 1 79 ? 9.325 -8.703 -18.288 1.00 95.31 79 ASN A N 1
ATOM 581 C CA . ASN A 1 79 ? 8.887 -9.760 -19.197 1.00 95.31 79 ASN A CA 1
ATOM 582 C C . ASN A 1 79 ? 10.084 -10.240 -20.046 1.00 95.31 79 ASN A C 1
ATOM 584 O O . ASN A 1 79 ? 10.791 -9.383 -20.575 1.00 95.31 79 ASN A O 1
ATOM 588 N N . PRO A 1 80 ? 10.287 -11.558 -20.249 1.00 94.75 80 PRO A N 1
ATOM 589 C CA . PRO A 1 80 ? 11.397 -12.075 -21.055 1.00 94.75 80 PRO A CA 1
ATOM 590 C C . PRO A 1 80 ? 11.504 -11.507 -22.481 1.00 94.75 80 PRO A C 1
ATOM 592 O O . PRO A 1 80 ? 12.574 -11.567 -23.076 1.00 94.75 80 PRO A O 1
ATOM 595 N N . SER A 1 81 ? 10.419 -10.966 -23.049 1.00 94.69 81 SER A N 1
ATOM 596 C CA . SER A 1 81 ? 10.428 -10.331 -24.373 1.00 94.69 81 SER A CA 1
ATOM 597 C C . SER A 1 81 ? 11.035 -8.925 -24.391 1.00 94.69 81 SER A C 1
ATOM 599 O O . SER A 1 81 ? 11.259 -8.376 -25.469 1.00 94.69 81 SER A O 1
ATOM 601 N N . VAL A 1 82 ? 11.242 -8.296 -23.232 1.00 95.44 82 VAL A N 1
ATOM 602 C CA . VAL A 1 82 ? 11.892 -6.985 -23.139 1.00 95.44 82 VAL A CA 1
ATOM 603 C C . VAL A 1 82 ? 13.404 -7.220 -23.116 1.00 95.44 82 VAL A C 1
ATOM 605 O O . VAL A 1 82 ? 13.886 -7.929 -22.233 1.00 95.44 82 VAL A O 1
ATOM 608 N N . PRO A 1 83 ? 14.175 -6.640 -24.052 1.00 94.88 83 PRO A N 1
ATOM 609 C CA . PRO A 1 83 ? 15.600 -6.925 -24.191 1.00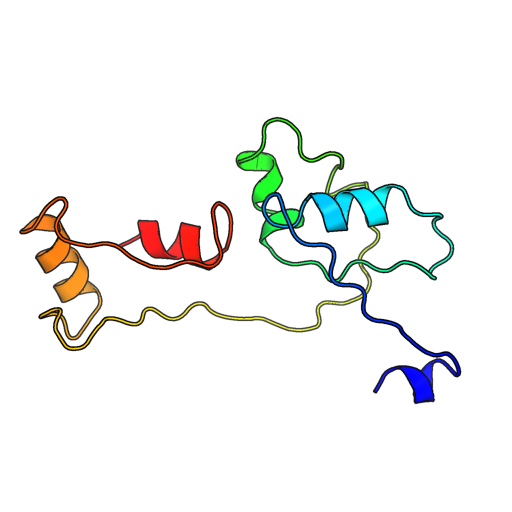 94.88 83 PRO A CA 1
ATOM 610 C C . PRO A 1 83 ? 16.427 -6.132 -23.164 1.00 94.88 83 PRO A C 1
ATOM 612 O O . PRO A 1 83 ? 17.170 -5.216 -23.517 1.00 94.88 83 PRO A O 1
ATOM 615 N N . ALA A 1 84 ? 16.262 -6.470 -21.886 1.00 95.62 84 ALA A N 1
ATOM 616 C CA . ALA A 1 84 ? 17.000 -5.901 -20.767 1.00 95.62 84 ALA A CA 1
ATOM 617 C C . ALA A 1 84 ? 17.241 -6.960 -19.684 1.00 95.62 84 ALA A C 1
ATOM 619 O O . ALA A 1 84 ? 16.297 -7.544 -19.155 1.00 95.62 84 ALA A O 1
ATOM 620 N N . ASN A 1 85 ? 18.505 -7.172 -19.323 1.00 95.25 85 ASN A N 1
ATOM 621 C CA . ASN A 1 85 ? 18.925 -8.170 -18.332 1.00 95.25 85 ASN A CA 1
ATOM 622 C C . ASN A 1 85 ? 19.294 -7.549 -16.979 1.00 95.25 85 ASN A C 1
ATOM 624 O O . ASN A 1 85 ? 19.599 -8.253 -16.018 1.00 95.25 85 ASN A O 1
ATOM 628 N N . ASN A 1 86 ? 19.301 -6.222 -16.899 1.00 94.69 86 ASN A N 1
ATOM 629 C CA . ASN A 1 86 ? 19.575 -5.460 -15.690 1.00 94.69 86 ASN A CA 1
ATOM 630 C C . ASN A 1 86 ? 18.839 -4.111 -15.736 1.00 94.69 86 ASN A C 1
ATOM 632 O O . ASN A 1 86 ? 18.264 -3.722 -16.755 1.00 94.69 86 ASN A O 1
ATOM 636 N N . ALA A 1 87 ? 18.851 -3.392 -14.613 1.00 94.00 87 ALA A N 1
ATOM 637 C CA . ALA A 1 87 ? 18.167 -2.108 -14.485 1.00 94.00 87 ALA A CA 1
ATOM 638 C C . ALA A 1 87 ? 18.716 -1.044 -15.450 1.00 94.00 87 ALA A C 1
ATOM 640 O O . ALA A 1 87 ? 17.945 -0.273 -16.015 1.00 94.00 87 ALA A O 1
ATOM 641 N N . GLN A 1 88 ? 20.034 -1.009 -15.670 1.00 95.44 88 GLN A N 1
ATOM 642 C CA . GLN A 1 88 ? 20.667 -0.048 -16.574 1.00 95.44 88 GLN A CA 1
ATOM 643 C C . GLN A 1 88 ? 20.204 -0.254 -18.023 1.00 95.44 88 GLN A C 1
ATOM 645 O O . GLN A 1 88 ? 19.876 0.716 -18.709 1.00 95.44 88 GLN A O 1
ATOM 650 N N . GLU A 1 89 ? 20.131 -1.506 -18.475 1.00 96.06 89 GLU A N 1
ATOM 651 C CA . GLU A 1 89 ? 19.604 -1.880 -19.790 1.00 96.06 89 GLU A CA 1
ATOM 652 C C . GLU A 1 89 ? 18.117 -1.555 -19.919 1.00 96.06 89 GLU A C 1
ATOM 654 O O . GLU A 1 89 ? 17.707 -1.050 -20.962 1.00 96.06 89 GLU A O 1
ATOM 659 N N . LEU A 1 90 ? 17.322 -1.766 -18.863 1.00 95.31 90 LEU A N 1
ATOM 660 C CA . LEU A 1 90 ? 15.902 -1.410 -18.869 1.00 95.31 90 LEU A CA 1
ATOM 661 C C . LEU A 1 90 ? 15.712 0.100 -19.055 1.00 95.31 90 LEU A C 1
ATOM 663 O O . LEU A 1 90 ? 14.963 0.509 -19.940 1.00 95.31 90 LEU A O 1
ATOM 667 N N . ILE A 1 91 ? 16.437 0.919 -18.287 1.00 94.19 91 ILE A N 1
ATOM 668 C CA . ILE A 1 91 ? 16.400 2.388 -18.394 1.00 94.19 91 ILE A CA 1
ATOM 669 C C . ILE A 1 91 ? 16.843 2.827 -19.797 1.00 94.19 91 ILE A C 1
ATOM 671 O O . ILE A 1 91 ? 16.220 3.687 -20.425 1.00 94.19 91 ILE A O 1
ATOM 675 N N . ALA A 1 92 ? 17.924 2.238 -20.318 1.00 95.56 92 ALA A N 1
ATOM 676 C CA . ALA A 1 92 ? 18.415 2.546 -21.658 1.00 95.56 92 ALA A CA 1
ATOM 677 C C . ALA A 1 92 ? 17.396 2.165 -22.744 1.00 95.56 92 ALA A C 1
ATOM 679 O O . ALA A 1 92 ? 17.197 2.928 -23.693 1.00 95.56 92 ALA A O 1
ATOM 680 N N . TYR A 1 93 ? 16.736 1.014 -22.604 1.00 95.25 93 TYR A N 1
ATOM 681 C CA . TYR A 1 93 ? 15.689 0.567 -23.514 1.00 95.25 93 TYR A CA 1
ATOM 682 C C . TYR A 1 93 ? 14.459 1.480 -23.445 1.00 95.25 93 TYR A C 1
ATOM 684 O O . TYR A 1 93 ? 13.977 1.902 -24.495 1.00 95.25 93 TYR A O 1
ATOM 692 N N . ALA A 1 94 ? 13.998 1.846 -22.245 1.00 94.12 94 ALA A N 1
ATOM 693 C CA . ALA A 1 94 ? 12.868 2.752 -22.037 1.00 94.12 94 ALA A CA 1
ATOM 694 C C . ALA A 1 94 ? 13.115 4.125 -22.681 1.00 94.12 94 ALA A C 1
ATOM 696 O O . ALA A 1 94 ? 12.280 4.615 -23.439 1.00 94.12 94 ALA A O 1
ATOM 697 N N . LYS A 1 95 ? 14.307 4.707 -22.476 1.00 93.81 95 LYS A N 1
ATOM 698 C CA . LYS A 1 95 ? 14.698 5.995 -23.080 1.00 93.81 95 LYS A CA 1
ATOM 699 C C . LYS A 1 95 ? 14.767 5.954 -24.607 1.00 93.81 95 LYS A C 1
ATOM 701 O O . LYS A 1 95 ? 14.434 6.940 -25.255 1.00 93.81 95 LYS A O 1
ATOM 706 N N . LYS A 1 96 ? 15.217 4.836 -25.186 1.00 96.56 96 LYS A N 1
ATOM 707 C CA . LYS A 1 96 ? 15.272 4.649 -26.648 1.00 96.56 96 LYS A CA 1
ATOM 708 C C . LYS A 1 96 ? 13.898 4.386 -27.268 1.00 96.56 96 LYS A C 1
ATOM 710 O O . LYS A 1 96 ? 13.730 4.617 -28.460 1.00 96.56 96 LYS A O 1
ATOM 715 N N . ASN A 1 97 ? 12.943 3.895 -26.478 1.00 94.75 97 ASN A N 1
ATOM 716 C CA . ASN A 1 97 ? 11.627 3.458 -26.932 1.00 94.75 97 ASN A CA 1
ATOM 717 C C . ASN A 1 97 ? 10.513 4.140 -26.113 1.00 94.75 97 ASN A C 1
ATOM 719 O O . ASN A 1 97 ? 9.804 3.453 -25.367 1.00 94.75 97 ASN A O 1
ATOM 723 N N . PRO A 1 98 ? 10.349 5.473 -26.228 1.00 93.38 98 PRO A N 1
ATOM 724 C CA . PRO A 1 98 ? 9.302 6.189 -25.503 1.00 93.38 98 PRO A CA 1
ATOM 725 C C . PRO A 1 98 ? 7.919 5.612 -25.832 1.00 93.38 98 PRO A C 1
ATOM 727 O O . PRO A 1 98 ? 7.665 5.184 -26.960 1.00 93.38 98 PRO A O 1
ATOM 730 N N . ASP A 1 99 ? 7.047 5.552 -24.824 1.00 91.75 99 ASP A N 1
ATOM 731 C CA . ASP A 1 99 ? 5.663 5.056 -24.908 1.00 91.75 99 ASP A CA 1
ATOM 732 C C . ASP A 1 99 ? 5.500 3.590 -25.369 1.00 91.75 99 ASP A C 1
ATOM 734 O O . ASP A 1 99 ? 4.394 3.145 -25.681 1.00 91.75 99 ASP A O 1
ATOM 738 N N . LYS A 1 100 ? 6.586 2.801 -25.410 1.00 92.81 100 LYS A N 1
ATOM 739 C CA . LYS A 1 100 ? 6.546 1.368 -25.772 1.00 92.81 100 LYS A CA 1
ATOM 740 C C . LYS A 1 100 ? 6.467 0.421 -24.583 1.00 92.81 100 LYS A C 1
ATOM 742 O O . LYS A 1 100 ? 6.229 -0.769 -24.778 1.00 92.81 100 LYS A O 1
ATOM 747 N N . LEU A 1 101 ? 6.699 0.922 -23.376 1.00 92.44 101 LEU A N 1
ATOM 748 C CA . LEU A 1 101 ? 6.645 0.133 -22.156 1.00 92.44 101 LEU A CA 1
ATOM 749 C C . LEU A 1 101 ? 5.416 0.488 -21.329 1.00 92.44 101 LEU A C 1
ATOM 751 O O . LEU A 1 101 ? 4.940 1.618 -21.298 1.00 92.44 101 LEU A O 1
ATOM 755 N N . SER A 1 102 ? 4.923 -0.511 -20.615 1.00 93.06 102 SER A N 1
ATOM 756 C CA . SER A 1 102 ? 3.957 -0.361 -19.537 1.00 93.06 102 SER A CA 1
ATOM 757 C C . SER A 1 102 ? 4.410 -1.260 -18.399 1.00 93.06 102 SER A C 1
ATOM 759 O O . SER A 1 102 ? 5.054 -2.284 -18.636 1.00 93.06 102 SER A O 1
ATOM 761 N N . TYR A 1 103 ? 4.082 -0.892 -17.167 1.00 93.19 103 TYR A N 1
ATOM 762 C CA . TYR A 1 103 ? 4.411 -1.700 -16.001 1.00 93.19 103 TYR A CA 1
ATOM 763 C C . TYR A 1 103 ? 3.179 -1.872 -15.118 1.00 93.19 103 TYR A C 1
ATOM 765 O O . TYR A 1 103 ? 2.308 -1.004 -15.052 1.00 93.19 103 TYR A O 1
ATOM 773 N N . ALA A 1 104 ? 3.100 -3.020 -14.453 1.00 93.00 104 ALA A N 1
ATOM 774 C CA . ALA A 1 104 ? 2.056 -3.300 -13.483 1.00 93.00 104 ALA A CA 1
ATOM 775 C C . ALA A 1 104 ? 2.505 -2.853 -12.087 1.00 93.00 104 ALA A C 1
ATOM 777 O O . ALA A 1 104 ? 3.668 -2.999 -11.711 1.00 93.00 104 ALA A O 1
ATOM 778 N N . SER A 1 105 ? 1.562 -2.353 -11.296 1.00 91.75 105 SER A N 1
ATOM 779 C CA . SER A 1 105 ? 1.760 -2.064 -9.878 1.00 91.75 105 SER A CA 1
ATOM 780 C C . SER A 1 105 ? 0.520 -2.469 -9.087 1.00 91.75 105 SER A C 1
ATOM 782 O O . SER A 1 105 ? -0.515 -2.813 -9.657 1.00 91.75 105 SER A O 1
ATOM 784 N N . SER A 1 106 ? 0.598 -2.393 -7.760 1.00 85.69 106 SER A N 1
ATOM 785 C CA . SER A 1 106 ? -0.553 -2.641 -6.882 1.00 85.69 106 SER A CA 1
ATOM 786 C C . SER A 1 106 ? -1.558 -1.475 -6.861 1.00 85.69 106 SER A C 1
ATOM 788 O O . SER A 1 106 ? -2.506 -1.506 -6.079 1.00 85.69 106 SER A O 1
ATOM 790 N N . GLY A 1 107 ? -1.359 -0.455 -7.705 1.00 84.75 107 GLY A N 1
ATOM 791 C CA . GLY A 1 107 ? -2.232 0.706 -7.862 1.00 84.75 107 GLY A CA 1
ATOM 792 C C . GLY A 1 107 ? -1.554 2.028 -7.502 1.00 84.75 107 GLY A C 1
ATOM 793 O O . GLY A 1 107 ? -0.477 2.062 -6.905 1.00 84.75 107 GLY A O 1
ATOM 794 N N . ASN A 1 108 ? -2.211 3.135 -7.855 1.00 83.06 108 ASN A N 1
ATOM 795 C CA . ASN A 1 108 ? -1.724 4.485 -7.574 1.00 83.06 108 ASN A CA 1
ATOM 796 C C . ASN A 1 108 ? -1.454 4.669 -6.075 1.00 83.06 108 ASN A C 1
ATOM 798 O O . ASN A 1 108 ? -2.336 4.460 -5.243 1.00 83.06 108 ASN A O 1
ATOM 802 N N . GLY A 1 109 ? -0.228 5.072 -5.750 1.00 80.12 109 GLY A N 1
ATOM 803 C CA . GLY A 1 109 ? 0.219 5.275 -4.370 1.00 80.12 109 GLY A CA 1
ATOM 804 C C . GLY A 1 109 ? 0.695 4.029 -3.634 1.00 80.12 109 GLY A C 1
ATOM 805 O O 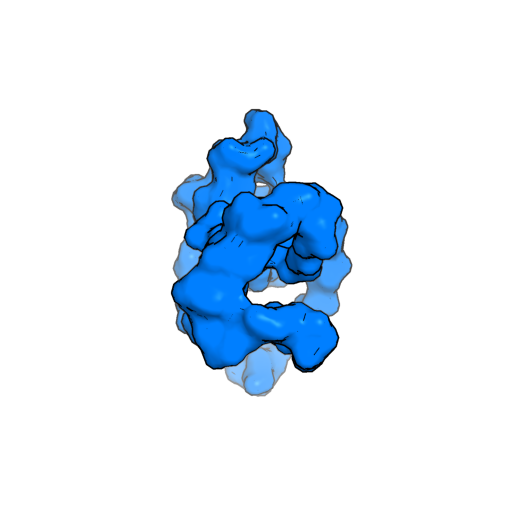. GLY A 1 109 ? 1.125 4.125 -2.488 1.00 80.12 109 GLY A O 1
ATOM 806 N N . ALA A 1 110 ? 0.694 2.863 -4.280 1.00 86.12 110 ALA A N 1
ATOM 807 C CA . ALA A 1 110 ? 1.395 1.708 -3.742 1.00 86.12 110 ALA A CA 1
ATOM 808 C C . ALA A 1 110 ? 2.918 1.904 -3.813 1.00 86.12 110 ALA A C 1
ATOM 810 O O . ALA A 1 110 ? 3.437 2.583 -4.703 1.00 86.12 110 ALA A O 1
ATOM 811 N N . SER A 1 111 ? 3.657 1.231 -2.927 1.00 88.50 111 SER A N 1
ATOM 812 C CA . SER A 1 111 ? 5.124 1.222 -2.968 1.00 88.50 111 SER A CA 1
ATOM 813 C C . SER A 1 111 ? 5.653 0.748 -4.329 1.00 88.50 111 SER A C 1
ATOM 815 O O . SER A 1 111 ? 6.640 1.284 -4.817 1.00 88.50 111 SER A O 1
ATOM 817 N N . SER A 1 112 ? 4.997 -0.235 -4.955 1.00 90.69 112 SER A N 1
ATOM 818 C CA . SER A 1 112 ? 5.355 -0.764 -6.277 1.00 90.69 112 SER A CA 1
ATOM 819 C C . SER A 1 112 ? 5.125 0.241 -7.409 1.00 90.69 112 SER A C 1
ATOM 821 O O . SER A 1 112 ? 5.902 0.267 -8.358 1.00 90.69 112 SER A O 1
ATOM 823 N N . HIS A 1 113 ? 4.117 1.112 -7.290 1.00 91.00 113 HIS A N 1
ATOM 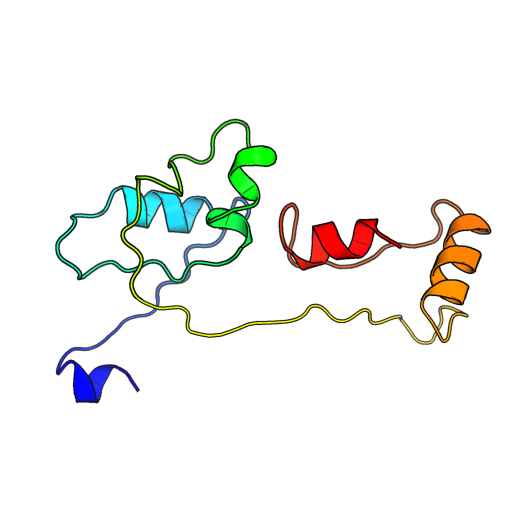824 C CA . HIS A 1 113 ? 3.887 2.207 -8.235 1.00 91.00 113 HIS A CA 1
ATOM 825 C C . HIS A 1 113 ? 5.016 3.236 -8.153 1.00 91.00 113 HIS A C 1
ATOM 827 O O . HIS A 1 113 ? 5.666 3.530 -9.150 1.00 91.00 113 HIS A O 1
ATOM 833 N N . LEU A 1 114 ? 5.309 3.724 -6.944 1.00 90.00 114 LEU A N 1
ATOM 834 C CA . LEU A 1 114 ? 6.356 4.730 -6.748 1.00 90.00 114 LEU A CA 1
ATOM 835 C C . LEU A 1 114 ? 7.763 4.199 -7.046 1.00 90.00 114 LEU A C 1
ATOM 837 O O . LEU A 1 114 ? 8.614 4.955 -7.493 1.00 90.00 114 LEU A O 1
ATOM 841 N N . ALA A 1 115 ? 8.018 2.910 -6.820 1.00 90.62 115 ALA A N 1
ATOM 842 C CA . ALA A 1 115 ? 9.283 2.297 -7.211 1.00 90.62 115 ALA A CA 1
ATOM 843 C C . ALA A 1 115 ? 9.410 2.162 -8.737 1.00 90.62 115 ALA A C 1
ATOM 845 O O . ALA A 1 115 ? 10.491 2.376 -9.276 1.00 90.62 115 ALA A O 1
ATOM 846 N N . GLY A 1 116 ? 8.319 1.822 -9.432 1.00 89.94 116 GLY A N 1
ATOM 847 C CA . GLY A 1 116 ? 8.320 1.626 -10.882 1.00 89.94 116 GLY A CA 1
ATOM 848 C C . GLY A 1 116 ? 8.661 2.891 -11.668 1.00 89.94 116 GLY A C 1
ATOM 849 O O . GLY A 1 116 ? 9.394 2.804 -12.644 1.00 89.94 116 GLY A O 1
ATOM 850 N N . ILE A 1 117 ? 8.213 4.065 -11.208 1.00 87.06 117 ILE A N 1
ATOM 851 C CA . ILE A 1 117 ? 8.498 5.351 -11.876 1.00 87.06 117 ILE A CA 1
ATOM 852 C C . ILE A 1 117 ? 9.962 5.819 -11.767 1.00 87.06 117 ILE A C 1
ATOM 854 O O . ILE A 1 117 ? 10.308 6.848 -12.340 1.00 87.06 117 ILE A O 1
ATOM 858 N N . LEU A 1 118 ? 10.810 5.122 -11.001 1.00 83.44 118 LEU A N 1
ATOM 859 C CA . LEU A 1 118 ? 12.236 5.453 -10.865 1.00 83.44 118 LEU A CA 1
ATOM 860 C C . LEU A 1 118 ? 13.104 4.879 -11.999 1.00 83.44 118 LEU A C 1
ATOM 862 O O . LEU A 1 118 ? 14.291 5.210 -12.065 1.00 83.44 118 LEU A O 1
ATOM 866 N N . PHE A 1 119 ? 12.539 4.014 -12.847 1.00 81.75 119 PHE A N 1
ATOM 867 C CA . PHE A 1 119 ? 13.202 3.377 -13.989 1.00 81.75 119 PHE A CA 1
ATOM 868 C C . PHE A 1 119 ? 12.749 4.017 -15.306 1.00 81.75 119 PHE A C 1
ATOM 870 O O . PHE A 1 119 ? 13.617 4.195 -16.193 1.00 81.75 119 PHE A O 1
#

Secondary structure (DSSP, 8-state):
--HHHHSSPPPP-----GGGHHHHHHHHTS-SSSS------HIIIIIHHHH-S--SS-TTTS-----------------TTSS-SSHHHHHHHHHHSTT------SSTTSHHHHHHTT-

Organism: Escherichia coli (NCBI:txid562)

Solvent-accessible surface area (backbone atoms only — not comparable to full-atom values): 7994 Å² total; per-residue (Å²): 126,66,36,76,83,66,76,44,88,79,81,89,79,90,53,79,48,80,60,39,25,56,38,50,28,55,45,50,71,45,72,95,77,75,86,66,81,77,90,80,50,66,20,54,61,65,38,34,80,80,73,39,99,74,55,79,66,49,60,83,78,53,54,84,90,88,78,87,90,78,85,83,83,84,78,94,80,76,62,90,87,52,92,45,93,46,71,70,41,41,32,53,49,46,72,77,37,74,93,73,73,84,83,86,52,86,40,79,54,24,70,49,33,65,56,55,76,77,92

Mean predicted aligned error: 4.25 Å

Foldseek 3Di:
DVCVVVVDDDDDDDDDDDQCLRVVLVLLPDDPPPNRDDPDDCQNQPQVVPVPPDSNDDNVPSDDDDDDPDDDDDDDDDDPPQPDPDPVRVVVSCVVDPPPDDDDDPDPRHPRVVVVVVD